Protein AF-A0AAV2KJF9-F1 (afdb_monomer)

Organism: Knipowitschia caucasica (NCBI:txid637954)

Solvent-accessible surface area (backbone atoms only — not comparable to full-atom values): 5606 Å² total; per-residue (Å²): 109,73,71,55,56,50,51,55,51,53,51,52,50,53,53,50,52,52,51,52,52,55,52,50,53,53,50,52,54,54,52,52,50,51,53,54,54,58,66,45,46,68,56,49,54,53,51,50,52,55,50,54,51,51,49,54,54,51,54,51,50,53,53,49,53,53,50,49,53,53,50,52,56,51,49,54,55,52,50,54,53,52,51,52,53,53,52,52,52,51,51,52,54,51,52,55,51,49,64,69,66,70,113

Mean predicted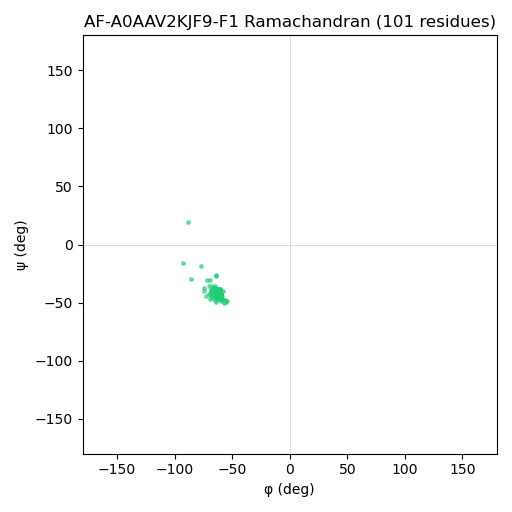 aligned error: 11.25 Å

Radius of gyration: 44.22 Å; Cα contacts (8 Å, |Δi|>4): 0; chains: 1; bounding box: 92×14×121 Å

InterPro domains:
  IPR000727 Target SNARE coiled-coil homology domain [PF05739] (42-93)
  IPR000727 Target SNARE coiled-coil homology domain [PS50192] (6-68)
  IPR000727 Target SNARE coiled-coil homology domain [SM00397] (1-68)
  IPR006012 Syntaxin/epimorphin, conserved site [PS00914] (12-51)
  IPR010989 SNARE [SSF47661] (2-61)
  IPR045242 Syntaxin [PTHR19957] (2-89)

Foldseek 3Di:
DVVVVVVVVVVVVVVVVVVVVVVVVVVVVVVVVVVVVVVCVVVVVVVVVVVVVVVVVVVVVVVVVVVVVVVVVVVVVVVVVVVVVVVVVVVVVVVVVCVVPVD

Structure (mmCIF, N/CA/C/O backbone):
data_AF-A0AAV2KJF9-F1
#
_entry.id   AF-A0AAV2KJF9-F1
#
loop_
_atom_site.group_PDB
_atom_site.id
_atom_site.type_symbol
_atom_site.label_atom_id
_atom_site.label_alt_id
_atom_site.label_comp_id
_atom_site.label_asym_id
_atom_site.label_entity_id
_atom_site.label_seq_id
_atom_site.pdbx_PDB_ins_code
_atom_site.Cartn_x
_atom_site.Cartn_y
_atom_site.Cartn_z
_atom_site.occupancy
_atom_site.B_iso_or_equiv
_atom_site.auth_seq_id
_atom_site.auth_comp_id
_atom_site.auth_asym_id
_atom_site.auth_atom_id
_atom_site.pdbx_PDB_model_num
ATOM 1 N N . MET A 1 1 ? -48.826 -6.798 63.864 1.00 56.78 1 MET A N 1
ATOM 2 C CA . MET A 1 1 ? -49.176 -5.742 62.891 1.00 56.78 1 MET A CA 1
ATOM 3 C C . MET A 1 1 ? -48.030 -4.744 62.704 1.00 56.78 1 MET A C 1
ATOM 5 O O . MET A 1 1 ? -47.333 -4.868 61.712 1.00 56.78 1 MET A O 1
ATOM 9 N N . THR A 1 2 ? -47.707 -3.858 63.655 1.00 69.69 2 THR A N 1
ATOM 10 C CA . THR A 1 2 ? -46.618 -2.852 63.507 1.00 69.69 2 THR A CA 1
ATOM 11 C C . THR A 1 2 ? -45.202 -3.428 63.351 1.00 69.69 2 THR A C 1
ATOM 13 O O . THR A 1 2 ? -44.438 -2.935 62.530 1.00 69.69 2 THR A O 1
ATOM 16 N N . LYS A 1 3 ? -44.849 -4.505 64.070 1.00 71.56 3 LYS A N 1
ATOM 17 C CA . LYS A 1 3 ? -43.533 -5.169 63.928 1.00 71.56 3 LYS A CA 1
ATOM 18 C C . LYS A 1 3 ? -43.341 -5.898 62.589 1.00 71.56 3 LYS A C 1
ATOM 20 O O . LYS A 1 3 ? -42.222 -5.986 62.110 1.00 71.56 3 LYS A O 1
ATOM 25 N N . GLN A 1 4 ? -44.420 -6.412 61.992 1.00 76.56 4 GLN A N 1
ATOM 26 C CA . GLN A 1 4 ? -44.367 -7.058 60.672 1.00 76.56 4 GLN A C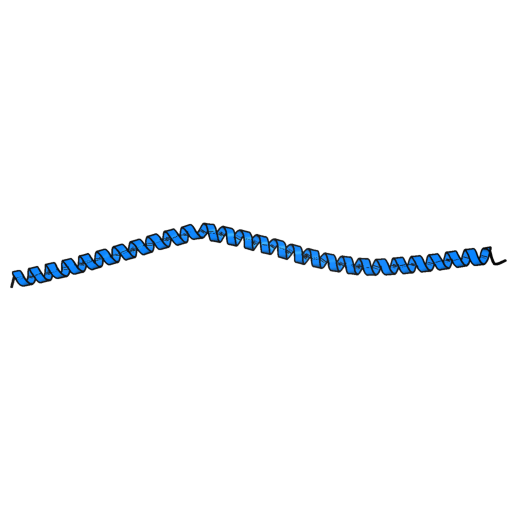A 1
ATOM 27 C C . GLN A 1 4 ? -44.183 -6.025 59.559 1.00 76.56 4 GLN A C 1
ATOM 29 O O . GLN A 1 4 ? -43.315 -6.210 58.716 1.00 76.56 4 GLN A O 1
ATOM 34 N N . ALA A 1 5 ? -44.921 -4.911 59.612 1.00 77.38 5 ALA A N 1
ATOM 35 C CA . ALA A 1 5 ? -44.775 -3.822 58.646 1.00 77.38 5 ALA A CA 1
ATOM 36 C C . ALA A 1 5 ? -43.372 -3.183 58.686 1.00 77.38 5 ALA A C 1
ATOM 38 O O . ALA A 1 5 ? -42.814 -2.864 57.642 1.00 77.38 5 ALA A O 1
ATOM 39 N N . LEU A 1 6 ? -42.774 -3.038 59.877 1.00 81.62 6 LEU A N 1
ATOM 40 C CA . LEU A 1 6 ? -41.389 -2.569 60.018 1.00 81.62 6 LEU A CA 1
ATOM 41 C C . LEU A 1 6 ? -40.377 -3.538 59.393 1.00 81.62 6 LEU A C 1
ATOM 43 O O . LEU A 1 6 ? -39.504 -3.095 58.658 1.00 81.62 6 LEU A O 1
ATOM 47 N N . ASN A 1 7 ? -40.532 -4.843 59.625 1.00 84.88 7 ASN A N 1
ATOM 48 C CA . ASN A 1 7 ? -39.639 -5.860 59.067 1.00 84.88 7 ASN A CA 1
ATOM 49 C C . ASN A 1 7 ? -39.733 -5.924 57.526 1.00 84.88 7 ASN A C 1
ATOM 51 O O . ASN A 1 7 ? -38.720 -6.005 56.837 1.00 84.88 7 ASN A O 1
ATOM 55 N N . GLU A 1 8 ? -40.933 -5.782 56.953 1.00 86.75 8 GLU A N 1
ATOM 56 C CA . GLU A 1 8 ? -41.112 -5.663 55.495 1.00 86.75 8 GLU A CA 1
ATOM 57 C C . GLU A 1 8 ? -40.464 -4.403 54.903 1.00 86.75 8 GLU A C 1
ATOM 59 O O . GLU A 1 8 ? -39.924 -4.439 53.795 1.00 86.75 8 GLU A O 1
ATOM 64 N N . ILE A 1 9 ? -40.530 -3.273 55.612 1.00 85.12 9 ILE A N 1
ATOM 65 C CA . ILE A 1 9 ? -39.886 -2.024 55.181 1.00 85.12 9 ILE A CA 1
ATOM 66 C C . ILE A 1 9 ? -38.359 -2.159 55.250 1.00 85.12 9 ILE A C 1
ATOM 68 O O . ILE A 1 9 ? -37.674 -1.769 54.308 1.00 85.12 9 ILE A O 1
ATOM 72 N N . GLU A 1 10 ? -37.827 -2.751 56.317 1.00 87.00 10 GLU A N 1
ATOM 73 C CA . GLU A 1 10 ? -36.392 -2.989 56.506 1.00 87.00 10 GLU A CA 1
ATOM 74 C C . GLU A 1 10 ? -35.822 -3.973 55.470 1.00 87.00 10 GLU A C 1
ATOM 76 O O . GLU A 1 10 ? -34.740 -3.757 54.914 1.00 87.00 10 GLU A O 1
ATOM 81 N N . THR A 1 11 ? -36.593 -5.010 55.132 1.00 89.31 11 THR A N 1
ATOM 82 C CA . THR A 1 11 ? -36.236 -5.973 54.082 1.00 89.31 11 THR A CA 1
ATOM 83 C C . THR A 1 11 ? -36.169 -5.289 52.715 1.00 89.31 11 THR A C 1
ATOM 85 O O . THR A 1 11 ? -35.145 -5.377 52.038 1.00 89.31 11 THR A O 1
ATOM 88 N N . ARG A 1 12 ? -37.196 -4.508 52.340 1.00 90.00 12 ARG A N 1
ATOM 89 C CA . ARG A 1 12 ? -37.177 -3.722 51.091 1.00 90.00 12 ARG A CA 1
ATOM 90 C C . ARG A 1 12 ? -36.042 -2.708 51.049 1.00 90.00 12 ARG A C 1
ATOM 92 O O . ARG A 1 12 ? -35.437 -2.516 50.002 1.00 90.00 12 ARG A O 1
ATOM 99 N N . HIS A 1 13 ? -35.738 -2.060 52.167 1.00 92.25 13 HIS A N 1
ATOM 100 C CA . HIS A 1 13 ? -34.626 -1.116 52.236 1.00 92.25 13 HIS A CA 1
ATOM 101 C C . HIS A 1 13 ? -33.284 -1.811 51.962 1.00 92.25 13 HIS A C 1
ATOM 103 O O . HIS A 1 13 ? -32.455 -1.297 51.216 1.00 92.25 13 HIS A O 1
ATOM 109 N N . THR A 1 14 ? -33.097 -3.020 52.492 1.00 91.19 14 THR A N 1
ATOM 110 C CA . THR A 1 14 ? -31.899 -3.831 52.239 1.00 91.19 14 THR A CA 1
ATOM 111 C C . THR A 1 14 ? -31.806 -4.275 50.775 1.00 91.19 14 THR A C 1
ATOM 113 O O . THR A 1 14 ? -30.719 -4.279 50.196 1.00 91.19 14 THR A O 1
ATOM 116 N N . GLU A 1 15 ? -32.933 -4.617 50.147 1.00 91.94 15 GLU A N 1
ATOM 117 C CA . GLU A 1 15 ? -32.996 -4.916 48.709 1.00 91.94 15 GLU A CA 1
ATOM 118 C C . GLU A 1 15 ? -32.662 -3.690 47.847 1.00 91.94 15 GLU A C 1
ATOM 120 O O . GLU A 1 15 ? -31.904 -3.810 46.885 1.00 91.94 15 GLU A O 1
ATOM 125 N N . ILE A 1 16 ? -33.151 -2.503 48.222 1.00 93.19 16 ILE A N 1
ATOM 126 C CA . ILE A 1 16 ? -32.832 -1.238 47.543 1.00 93.19 16 ILE A CA 1
ATOM 127 C C . ILE A 1 16 ? -31.336 -0.922 47.651 1.00 93.19 16 ILE A C 1
ATOM 129 O O . ILE A 1 16 ? -30.723 -0.582 46.643 1.00 93.19 16 ILE A O 1
ATOM 133 N N . ILE A 1 17 ? -30.726 -1.092 48.829 1.00 93.75 17 ILE A N 1
ATOM 134 C CA . ILE A 1 17 ? -29.277 -0.896 49.010 1.00 93.75 17 ILE A CA 1
ATOM 135 C C . ILE A 1 17 ? -28.477 -1.876 48.144 1.00 93.75 17 ILE A C 1
ATOM 137 O O . ILE A 1 17 ? -27.472 -1.501 47.541 1.00 93.75 17 ILE A O 1
ATOM 141 N N . LYS A 1 18 ? -28.909 -3.139 48.047 1.00 93.12 18 LYS A N 1
ATOM 142 C CA . LYS A 1 18 ? -28.262 -4.106 47.148 1.00 93.12 18 LYS A CA 1
ATOM 143 C C . LYS A 1 18 ? -28.341 -3.663 45.688 1.00 93.12 18 LYS A C 1
ATOM 145 O O . LYS A 1 18 ? -27.335 -3.744 44.992 1.00 93.12 18 LYS A O 1
ATOM 150 N N . LEU A 1 19 ? -29.500 -3.175 45.246 1.00 93.12 19 LEU A N 1
ATOM 151 C CA . LEU A 1 19 ? -29.676 -2.666 43.887 1.00 93.12 19 LEU A CA 1
ATOM 152 C C . LEU A 1 19 ? -28.802 -1.432 43.621 1.00 93.12 19 LEU A C 1
ATOM 154 O O . LEU A 1 19 ? -28.169 -1.361 42.571 1.00 93.12 19 LEU A O 1
ATOM 158 N N . GLU A 1 20 ? -28.733 -0.489 44.566 1.00 95.19 20 GLU A N 1
ATOM 159 C CA . GLU A 1 20 ? -27.856 0.686 44.475 1.00 95.19 20 GLU A CA 1
ATOM 160 C C . GLU A 1 20 ? -26.395 0.266 44.278 1.00 95.19 20 GLU A C 1
ATOM 162 O O . GLU A 1 20 ? -25.732 0.765 43.370 1.00 95.19 20 GLU A O 1
ATOM 167 N N . ASN A 1 21 ? -25.909 -0.690 45.075 1.00 94.56 21 ASN A N 1
ATOM 168 C CA . ASN A 1 21 ? -24.537 -1.183 44.966 1.00 94.56 21 ASN A CA 1
ATOM 169 C C . ASN A 1 21 ? -24.257 -1.815 43.596 1.00 94.56 21 ASN A C 1
ATOM 171 O O . ASN A 1 21 ? -23.229 -1.517 42.996 1.00 94.56 21 ASN A O 1
ATOM 175 N N . SER A 1 22 ? -25.186 -2.615 43.062 1.00 94.62 22 SER A N 1
ATOM 176 C CA . SER A 1 22 ? -25.049 -3.186 41.716 1.00 94.62 22 SER A CA 1
ATOM 177 C C . SER A 1 22 ? -25.060 -2.124 40.612 1.00 94.62 22 SER A C 1
ATOM 179 O O . SER A 1 22 ? -24.340 -2.258 39.626 1.00 94.62 22 SER A O 1
ATOM 181 N N . ILE A 1 23 ? -25.848 -1.053 40.762 1.00 94.44 23 ILE A N 1
ATOM 182 C CA . ILE A 1 23 ? -25.848 0.073 39.812 1.00 94.44 23 ILE A CA 1
ATOM 183 C C . ILE A 1 23 ? -24.525 0.842 39.882 1.00 94.44 23 ILE A C 1
ATOM 185 O O . ILE A 1 23 ? -24.004 1.250 38.846 1.00 94.44 23 ILE A O 1
ATOM 189 N N . ARG A 1 24 ? -23.971 1.025 41.084 1.00 95.00 24 ARG A N 1
ATOM 190 C CA . ARG A 1 24 ? -22.682 1.696 41.285 1.00 95.00 24 ARG A CA 1
ATOM 191 C C . ARG A 1 24 ? -21.543 0.917 40.627 1.00 95.00 24 ARG A C 1
ATOM 193 O O . ARG A 1 24 ? -20.766 1.495 39.883 1.00 95.00 24 ARG A O 1
ATOM 200 N N . GLU A 1 25 ? -21.523 -0.400 40.813 1.00 95.00 25 GLU A N 1
ATOM 201 C CA . GLU A 1 25 ? -20.543 -1.289 40.181 1.00 95.00 25 GLU A CA 1
ATOM 202 C C . GLU A 1 25 ? -20.659 -1.273 38.647 1.00 95.00 25 GLU A C 1
ATOM 204 O O . GLU A 1 25 ? -19.657 -1.197 37.941 1.00 95.00 25 GLU A O 1
ATOM 209 N N . LEU A 1 26 ? -21.886 -1.259 38.110 1.00 93.94 26 LEU A N 1
ATOM 210 C CA . LEU A 1 26 ? -22.117 -1.109 36.671 1.00 93.94 26 LEU A CA 1
ATOM 211 C C . LEU A 1 26 ? -21.598 0.234 36.138 1.00 93.94 26 LEU A C 1
ATOM 213 O O . LEU A 1 26 ? -20.980 0.275 35.076 1.00 93.94 26 LEU A O 1
ATOM 217 N N . HIS A 1 27 ? -21.851 1.326 36.859 1.00 94.25 27 HIS A N 1
ATOM 218 C CA . HIS A 1 27 ? -21.348 2.649 36.502 1.00 94.25 27 HIS A CA 1
ATOM 219 C C . HIS A 1 27 ? -19.816 2.667 36.458 1.00 94.25 27 HIS A C 1
ATOM 221 O O . HIS A 1 27 ? -19.247 3.150 35.481 1.00 94.25 27 HIS A O 1
ATOM 227 N N . ASP A 1 28 ? -19.160 2.092 37.463 1.00 94.19 28 ASP A N 1
ATOM 228 C CA . ASP A 1 28 ? -17.699 2.038 37.523 1.00 94.19 28 ASP A CA 1
ATOM 229 C C . ASP A 1 28 ? -17.127 1.230 36.346 1.00 94.19 28 ASP A C 1
ATOM 231 O O . ASP A 1 28 ? -16.203 1.693 35.679 1.00 94.19 28 ASP A O 1
ATOM 235 N N . MET A 1 29 ? -17.765 0.115 35.966 1.00 93.19 29 MET A N 1
ATOM 236 C CA . MET A 1 29 ? -17.400 -0.621 34.746 1.00 93.19 29 MET A CA 1
ATOM 237 C C . MET A 1 29 ? -17.542 0.217 33.463 1.00 93.19 29 MET A C 1
ATOM 239 O O . MET A 1 29 ? -16.717 0.098 32.555 1.00 93.19 29 MET A O 1
ATOM 243 N N . PHE A 1 30 ? -18.571 1.066 33.352 1.00 93.94 30 PHE A N 1
ATOM 244 C CA . PHE A 1 30 ? -18.730 1.961 32.198 1.00 93.94 30 PHE A CA 1
ATOM 245 C C . PHE A 1 30 ? -17.646 3.042 32.145 1.00 93.94 30 PHE A C 1
ATOM 247 O O . PHE A 1 30 ? -17.165 3.365 31.056 1.00 93.94 30 PHE A O 1
ATOM 254 N N . VAL A 1 31 ? -17.250 3.583 33.300 1.00 93.31 31 VAL A N 1
ATOM 255 C CA . VAL A 1 31 ? -16.162 4.565 33.401 1.00 93.31 31 VAL A CA 1
ATOM 256 C C . VAL A 1 31 ? -14.824 3.927 33.022 1.00 93.31 31 VAL A C 1
ATOM 258 O O . VAL A 1 31 ? -14.089 4.492 32.211 1.00 93.31 31 VAL A O 1
ATOM 261 N N . ASP A 1 32 ? -14.544 2.718 33.509 1.00 94.88 32 ASP A N 1
ATOM 262 C CA . ASP A 1 32 ? -13.332 1.971 33.156 1.00 94.88 32 ASP A CA 1
ATOM 263 C C . ASP A 1 32 ? -13.278 1.635 31.659 1.00 94.88 32 ASP A C 1
ATOM 265 O O . ASP A 1 32 ? -12.232 1.776 31.018 1.00 94.88 32 ASP A O 1
ATOM 269 N N . MET A 1 33 ? -14.413 1.255 31.063 1.00 91.56 33 MET A N 1
ATOM 270 C CA . MET A 1 33 ? -14.500 1.020 29.622 1.00 91.56 33 MET A CA 1
ATOM 271 C C . MET A 1 33 ? -14.204 2.295 28.820 1.00 91.56 33 MET A C 1
ATOM 273 O O . MET A 1 33 ? -13.483 2.227 27.824 1.00 91.56 33 MET A O 1
ATOM 277 N N . ALA A 1 34 ? -14.718 3.452 29.248 1.00 91.19 34 ALA A N 1
ATOM 278 C CA . ALA A 1 34 ? -14.442 4.727 28.588 1.00 91.19 34 ALA A CA 1
ATOM 279 C C . ALA A 1 34 ? -12.944 5.076 28.631 1.00 91.19 34 ALA A C 1
ATOM 281 O O . ALA A 1 34 ? -12.372 5.414 27.594 1.00 91.19 34 ALA A O 1
ATOM 282 N N . MET A 1 35 ? -12.291 4.895 29.785 1.00 89.69 35 MET A N 1
ATOM 283 C CA . MET A 1 35 ? -10.846 5.117 29.929 1.00 89.69 35 MET A CA 1
ATOM 284 C C . MET A 1 35 ? -10.015 4.173 29.047 1.00 89.69 35 MET A C 1
ATOM 286 O O . MET A 1 35 ? -9.043 4.597 28.421 1.00 89.69 35 MET A O 1
ATOM 290 N N . LEU A 1 36 ? -10.392 2.893 28.954 1.00 88.88 36 LEU A N 1
ATOM 291 C CA . LEU A 1 36 ? -9.697 1.924 28.098 1.00 88.88 36 LEU A CA 1
ATOM 292 C C . LEU A 1 36 ? -9.838 2.240 26.605 1.00 88.88 36 LEU A C 1
ATOM 294 O O . LEU A 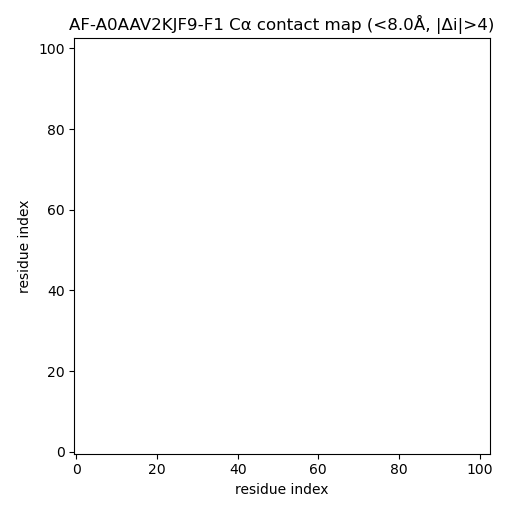1 36 ? -8.895 2.006 25.849 1.00 88.88 36 LEU A O 1
ATOM 298 N N . VAL A 1 37 ? -11.002 2.725 26.165 1.00 89.06 37 VAL A N 1
ATOM 299 C CA . VAL A 1 37 ? -11.226 3.129 24.767 1.00 89.06 37 VAL A CA 1
ATOM 300 C C . VAL A 1 37 ? -10.412 4.376 24.433 1.00 89.06 37 VAL A C 1
ATOM 302 O O . VAL A 1 37 ? -9.749 4.401 23.399 1.00 89.06 37 VAL A O 1
ATOM 305 N N . GLU A 1 38 ? -10.396 5.370 25.323 1.00 86.69 38 GLU A N 1
ATOM 306 C CA . GLU A 1 38 ? -9.578 6.576 25.161 1.00 86.69 38 GLU A CA 1
ATOM 307 C C . GLU A 1 38 ? -8.084 6.229 25.081 1.00 86.69 38 GLU A C 1
ATOM 309 O O . GLU A 1 38 ? -7.399 6.637 24.144 1.00 86.69 38 GLU A O 1
ATOM 314 N N . SER A 1 39 ? -7.594 5.368 25.980 1.00 83.88 39 SER A N 1
ATOM 315 C CA . SER A 1 39 ? -6.201 4.907 25.962 1.00 83.88 39 SER A CA 1
ATOM 316 C C . SER A 1 39 ? -5.835 4.099 24.709 1.00 83.88 39 SER A C 1
ATOM 318 O O . SER A 1 39 ? -4.663 4.068 24.329 1.00 83.88 39 SER A O 1
ATOM 320 N N . GLN A 1 40 ? -6.795 3.421 24.072 1.00 82.00 40 GLN A N 1
ATOM 321 C CA . GLN A 1 40 ? -6.567 2.704 22.813 1.00 82.00 40 GLN A CA 1
ATOM 322 C C . GLN A 1 40 ? -6.513 3.637 21.593 1.00 82.00 40 GLN A C 1
ATOM 324 O O . GLN A 1 40 ? -5.947 3.237 20.573 1.00 82.00 40 GLN A O 1
ATOM 329 N N . GLY A 1 41 ? -7.021 4.872 21.694 1.00 78.69 41 GLY A N 1
ATOM 330 C CA . GLY A 1 41 ? -6.994 5.864 20.613 1.00 78.69 41 GLY A CA 1
ATOM 331 C C . GLY A 1 41 ? -5.582 6.129 20.082 1.00 78.69 41 GLY A C 1
ATOM 332 O O . GLY A 1 41 ? -5.327 5.951 18.896 1.00 78.69 41 GLY A O 1
ATOM 333 N N . GLU A 1 42 ? -4.615 6.392 20.967 1.00 77.38 42 GLU A N 1
ATOM 334 C CA . GLU A 1 42 ? -3.227 6.689 20.562 1.00 77.38 42 GLU A CA 1
ATOM 335 C C . GLU A 1 42 ? -2.517 5.511 19.859 1.00 77.38 42 GLU A C 1
ATOM 337 O O . GLU A 1 42 ? -1.561 5.684 19.094 1.00 77.38 42 GLU A O 1
ATOM 342 N N . MET A 1 43 ? -2.924 4.268 20.142 1.00 80.62 43 MET A N 1
ATOM 343 C CA . MET A 1 43 ? -2.396 3.100 19.432 1.00 80.62 43 MET A CA 1
ATOM 344 C C . MET A 1 43 ? -2.978 3.004 18.021 1.00 80.62 43 MET A C 1
ATOM 346 O O . MET A 1 43 ? -2.234 2.685 17.091 1.00 80.62 43 MET A O 1
ATOM 350 N N . ILE A 1 44 ? -4.270 3.297 17.866 1.00 85.12 44 ILE A N 1
ATOM 351 C CA . ILE A 1 44 ? -4.957 3.305 16.573 1.00 85.12 44 ILE A CA 1
ATOM 352 C C . ILE A 1 44 ? -4.355 4.376 15.659 1.00 85.12 44 ILE A C 1
ATOM 354 O O . ILE A 1 44 ? -4.023 4.049 14.522 1.00 85.12 44 ILE A O 1
ATOM 358 N N . ASP A 1 45 ? -4.071 5.574 16.175 1.00 85.00 45 ASP A N 1
ATOM 359 C CA . ASP A 1 45 ? -3.452 6.663 15.400 1.00 85.00 45 ASP A CA 1
ATOM 360 C C . ASP A 1 45 ? -2.098 6.254 14.794 1.00 85.00 45 ASP A C 1
ATOM 362 O O . ASP A 1 45 ? -1.779 6.554 13.644 1.00 85.00 45 ASP A O 1
ATOM 366 N N . ARG A 1 46 ? -1.284 5.502 15.549 1.00 86.69 46 ARG A N 1
ATOM 367 C CA . ARG A 1 46 ? 0.006 4.990 15.051 1.00 86.69 46 ARG A CA 1
ATOM 368 C C . ARG A 1 46 ? -0.160 3.907 13.989 1.00 86.69 46 ARG A C 1
ATOM 370 O O . ARG A 1 46 ? 0.667 3.813 13.080 1.00 86.69 46 ARG A O 1
ATOM 377 N N . ILE A 1 47 ? -1.183 3.063 14.115 1.00 86.19 47 ILE A N 1
ATOM 378 C CA . ILE A 1 47 ? -1.505 2.059 13.095 1.00 86.19 47 ILE A CA 1
ATOM 379 C C . ILE A 1 47 ? -1.968 2.767 11.823 1.00 86.19 47 ILE A C 1
ATOM 381 O O . ILE A 1 47 ? -1.460 2.443 10.752 1.00 86.19 47 ILE A O 1
ATOM 385 N N . GLU A 1 48 ? -2.857 3.753 11.941 1.00 90.12 48 GLU A N 1
ATOM 386 C CA . GLU A 1 48 ? -3.336 4.562 10.821 1.00 90.12 48 GLU A CA 1
ATOM 387 C C . GLU A 1 48 ? -2.173 5.240 10.095 1.00 90.12 48 GLU A C 1
ATOM 389 O O . GLU A 1 48 ? -2.007 5.028 8.895 1.00 90.12 48 GLU A O 1
ATOM 394 N N . TYR A 1 49 ? -1.290 5.921 10.829 1.00 91.75 49 TYR A N 1
ATOM 395 C CA . TYR A 1 49 ? -0.093 6.558 10.275 1.00 91.75 49 TYR A CA 1
ATOM 396 C C . TYR A 1 49 ? 0.789 5.575 9.488 1.00 91.75 49 TYR A C 1
ATOM 398 O O . TYR A 1 49 ? 1.186 5.830 8.349 1.00 91.75 49 TYR A O 1
ATOM 406 N N . ASN A 1 50 ? 1.084 4.406 10.064 1.00 92.19 50 ASN A N 1
ATOM 407 C CA . ASN A 1 50 ? 1.919 3.401 9.403 1.00 92.19 50 ASN A CA 1
ATOM 408 C C . ASN A 1 50 ? 1.242 2.790 8.165 1.00 92.19 50 ASN A C 1
ATOM 410 O O . ASN A 1 50 ? 1.919 2.474 7.179 1.00 92.19 50 ASN A O 1
ATOM 414 N N . VAL A 1 51 ? -0.079 2.605 8.206 1.00 94.38 51 VAL A N 1
ATOM 415 C CA . VAL A 1 51 ? -0.863 2.096 7.076 1.00 94.38 51 VAL A CA 1
ATOM 416 C C . VAL A 1 51 ? -0.910 3.134 5.957 1.00 94.38 51 VAL A C 1
ATOM 418 O O . VAL A 1 51 ? -0.617 2.783 4.815 1.00 94.38 51 VAL A O 1
ATOM 421 N N . GLU A 1 52 ? -1.186 4.400 6.270 1.00 93.88 52 GLU A N 1
ATOM 422 C CA . GLU A 1 52 ? -1.195 5.504 5.304 1.00 93.88 52 GLU A CA 1
ATOM 423 C C . GLU A 1 52 ? 0.158 5.627 4.590 1.00 93.88 52 GLU A C 1
ATOM 425 O O . GLU A 1 52 ? 0.223 5.640 3.358 1.00 93.88 52 GLU A O 1
ATOM 430 N N . H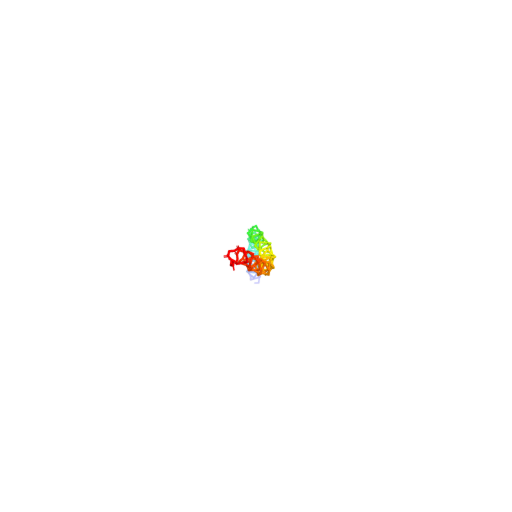IS A 1 53 ? 1.261 5.598 5.343 1.00 93.31 53 HIS A N 1
ATOM 431 C CA . HIS A 1 53 ? 2.598 5.618 4.753 1.00 93.31 53 HIS A CA 1
ATOM 432 C C . HIS A 1 53 ? 2.879 4.406 3.869 1.00 93.31 53 HIS A C 1
ATOM 434 O O . HIS A 1 53 ? 3.452 4.547 2.788 1.00 93.31 53 HIS A O 1
ATOM 440 N N . SER A 1 54 ? 2.461 3.215 4.295 1.00 93.62 54 SER A N 1
ATOM 441 C CA . SER A 1 54 ? 2.614 2.003 3.487 1.00 93.62 54 SER A CA 1
ATOM 442 C C . SER A 1 54 ? 1.868 2.116 2.155 1.00 93.62 54 SER A C 1
ATOM 444 O O . SER A 1 54 ? 2.392 1.687 1.125 1.00 93.62 54 SER A O 1
ATOM 446 N N . VAL A 1 55 ? 0.683 2.735 2.148 1.00 94.81 55 VAL A N 1
ATOM 447 C CA . VAL A 1 55 ? -0.088 2.997 0.925 1.00 94.81 55 VAL A CA 1
ATOM 448 C C . VAL A 1 55 ? 0.650 3.971 -0.001 1.00 94.81 55 VAL A C 1
ATOM 450 O O . VAL A 1 55 ? 0.818 3.643 -1.177 1.00 94.81 55 VAL A O 1
ATOM 453 N N . ASP A 1 56 ? 1.171 5.097 0.506 1.00 94.75 56 ASP A N 1
ATOM 454 C CA . ASP A 1 56 ? 1.948 6.061 -0.304 1.00 94.75 56 ASP A CA 1
ATOM 455 C C . ASP A 1 56 ? 3.199 5.407 -0.927 1.00 94.75 56 ASP A C 1
ATOM 457 O O . ASP A 1 56 ? 3.476 5.572 -2.120 1.00 94.75 56 ASP A O 1
ATOM 461 N N . TYR A 1 57 ? 3.932 4.585 -0.165 1.00 94.50 57 TYR A N 1
ATOM 462 C CA . TYR A 1 57 ? 5.085 3.851 -0.697 1.00 94.50 57 TYR A CA 1
ATOM 463 C C . TYR A 1 57 ? 4.698 2.888 -1.822 1.00 94.50 57 TYR A C 1
ATOM 465 O O . TYR A 1 57 ? 5.387 2.824 -2.846 1.00 94.50 57 TYR A O 1
ATOM 473 N N . VAL A 1 58 ? 3.603 2.143 -1.652 1.00 95.94 58 VAL A N 1
ATOM 474 C CA . VAL A 1 58 ? 3.122 1.197 -2.665 1.00 95.94 58 VAL A CA 1
ATOM 475 C C . VAL A 1 58 ? 2.658 1.935 -3.919 1.00 95.94 58 VAL A C 1
ATOM 477 O O . VAL A 1 58 ? 3.009 1.524 -5.026 1.00 95.94 58 VAL A O 1
ATOM 480 N N . GLU A 1 59 ? 1.940 3.049 -3.780 1.00 95.81 59 GLU A N 1
ATOM 481 C CA . GLU A 1 59 ? 1.477 3.845 -4.918 1.00 95.81 59 GLU A CA 1
ATOM 482 C C . GLU A 1 59 ? 2.652 4.361 -5.764 1.00 95.81 59 GLU A C 1
ATOM 484 O O . GLU A 1 59 ? 2.686 4.189 -6.993 1.00 95.81 59 GLU A O 1
ATOM 489 N N . ARG A 1 60 ? 3.679 4.916 -5.110 1.00 95.31 60 ARG A N 1
ATOM 490 C CA . ARG A 1 60 ? 4.903 5.373 -5.786 1.00 95.31 60 ARG A CA 1
ATOM 491 C C . ARG A 1 60 ? 5.653 4.221 -6.444 1.00 95.31 60 ARG A C 1
ATOM 493 O O . ARG A 1 60 ? 6.045 4.338 -7.607 1.00 95.31 60 ARG A O 1
ATOM 500 N N . ALA A 1 61 ? 5.798 3.090 -5.753 1.00 95.50 61 ALA A N 1
ATOM 501 C CA . ALA A 1 61 ? 6.461 1.906 -6.294 1.00 95.50 61 ALA A CA 1
ATOM 502 C C . ALA A 1 61 ? 5.753 1.372 -7.552 1.00 95.50 61 ALA A C 1
ATOM 504 O O . ALA A 1 61 ? 6.408 1.020 -8.539 1.00 95.50 61 ALA A O 1
ATOM 505 N N . VAL A 1 62 ? 4.417 1.364 -7.576 1.00 96.44 62 VAL A N 1
ATOM 506 C CA . VAL A 1 62 ? 3.631 0.978 -8.761 1.00 96.44 62 VAL A CA 1
ATOM 507 C C . VAL A 1 62 ? 3.858 1.959 -9.919 1.00 96.44 62 VAL A C 1
ATOM 509 O O . VAL A 1 62 ? 4.057 1.543 -11.065 1.00 96.44 62 VAL A O 1
ATOM 512 N N . SER A 1 63 ? 3.881 3.264 -9.642 1.00 96.56 63 SER A N 1
ATOM 513 C CA . SER A 1 63 ? 4.159 4.288 -10.658 1.00 96.56 63 SER A CA 1
ATOM 514 C C . SER A 1 63 ? 5.555 4.129 -11.271 1.00 96.56 63 SER A C 1
ATOM 516 O O . SER A 1 63 ? 5.715 4.136 -12.499 1.00 96.56 63 SER A O 1
ATOM 518 N N . ASP A 1 64 ? 6.573 3.922 -10.439 1.00 96.38 64 ASP A N 1
ATOM 519 C CA . ASP A 1 64 ? 7.959 3.835 -10.891 1.00 96.38 64 ASP A CA 1
ATOM 520 C C . ASP A 1 64 ? 8.271 2.511 -11.591 1.00 96.38 64 ASP A C 1
ATOM 522 O O . ASP A 1 64 ? 8.937 2.516 -12.630 1.00 96.38 64 ASP A O 1
ATOM 526 N N . THR A 1 65 ? 7.709 1.388 -11.135 1.00 96.31 65 THR A N 1
ATOM 527 C CA . THR A 1 65 ? 7.814 0.104 -11.853 1.00 96.31 65 THR A CA 1
ATOM 528 C C . THR A 1 65 ? 7.158 0.176 -13.234 1.00 96.31 65 THR A C 1
ATOM 530 O O . THR A 1 65 ? 7.729 -0.300 -14.221 1.00 96.31 65 THR A O 1
ATOM 533 N N . LYS A 1 66 ? 6.019 0.868 -13.366 1.00 96.19 66 LYS A N 1
ATOM 534 C CA . LYS A 1 66 ? 5.379 1.114 -14.668 1.00 96.19 66 LYS A CA 1
ATOM 535 C C . LYS A 1 66 ? 6.261 1.953 -15.599 1.00 96.19 66 LYS A C 1
ATOM 537 O O . LYS A 1 66 ? 6.389 1.630 -16.786 1.00 96.19 66 LYS A O 1
ATOM 542 N N . LYS A 1 67 ? 6.907 3.009 -15.086 1.00 96.50 67 LYS A N 1
ATOM 543 C CA . LYS A 1 67 ? 7.884 3.804 -15.858 1.00 96.50 67 LYS A CA 1
ATOM 544 C C . LYS A 1 67 ? 9.102 2.965 -16.251 1.00 96.50 67 LYS A C 1
ATOM 546 O O . LYS A 1 67 ? 9.538 3.051 -17.399 1.00 96.50 67 LYS A O 1
ATOM 551 N N . ALA A 1 68 ? 9.613 2.126 -15.352 1.00 96.38 68 ALA A N 1
ATOM 552 C CA . ALA A 1 68 ? 10.757 1.256 -15.610 1.00 96.38 68 ALA A CA 1
AT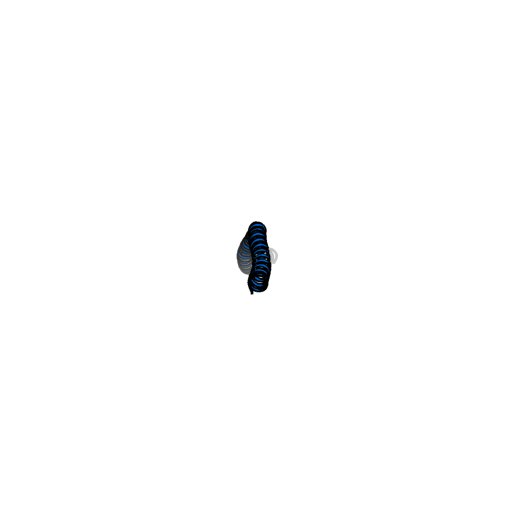OM 553 C C . ALA A 1 68 ? 10.490 0.293 -16.777 1.00 96.38 68 ALA A C 1
ATOM 555 O O . ALA A 1 68 ? 11.301 0.211 -17.702 1.00 96.38 68 ALA A O 1
ATOM 556 N N . VAL A 1 69 ? 9.315 -0.349 -16.813 1.00 96.81 69 VAL A N 1
ATOM 557 C CA . VAL A 1 69 ? 8.900 -1.206 -17.940 1.00 96.81 69 VAL A CA 1
ATOM 558 C C . VAL A 1 69 ? 8.820 -0.405 -19.244 1.00 96.81 69 VAL A C 1
ATOM 560 O O . VAL A 1 69 ? 9.313 -0.847 -20.290 1.00 96.81 69 VAL A O 1
ATOM 563 N N . LYS A 1 70 ? 8.263 0.814 -19.199 1.00 96.81 70 LYS A N 1
ATOM 564 C CA . LYS A 1 70 ? 8.206 1.701 -20.371 1.00 96.81 70 LYS A CA 1
ATOM 565 C C . LYS A 1 70 ? 9.610 2.024 -20.889 1.00 96.81 70 LYS A C 1
ATOM 567 O O . LYS A 1 70 ? 9.859 1.847 -22.084 1.00 96.81 70 LYS A O 1
ATOM 572 N N . TYR A 1 71 ? 10.540 2.422 -20.023 1.00 96.69 71 TYR A N 1
ATOM 573 C CA . TYR A 1 71 ? 11.921 2.709 -20.416 1.00 96.69 71 TYR A CA 1
ATOM 574 C C . TYR A 1 71 ? 12.654 1.477 -20.942 1.00 96.69 71 TYR A C 1
ATOM 576 O O . TYR A 1 71 ? 13.313 1.568 -21.977 1.00 96.69 71 TYR A O 1
ATOM 584 N N . GLN A 1 72 ? 12.477 0.314 -20.316 1.00 95.44 72 GLN A N 1
ATOM 585 C CA . GLN A 1 72 ? 13.060 -0.941 -20.787 1.00 95.44 72 GLN A CA 1
ATOM 586 C C . GLN A 1 72 ? 12.591 -1.278 -22.212 1.00 95.44 72 GLN A C 1
ATOM 588 O O . GLN A 1 72 ? 13.402 -1.641 -23.070 1.00 95.44 72 GLN A O 1
ATOM 593 N N . SER A 1 73 ? 11.294 -1.117 -22.497 1.00 95.25 73 SER A N 1
ATOM 594 C CA . SER A 1 73 ? 10.740 -1.371 -23.832 1.00 95.25 73 SER A CA 1
ATOM 595 C C . SER A 1 73 ? 11.312 -0.420 -24.894 1.00 9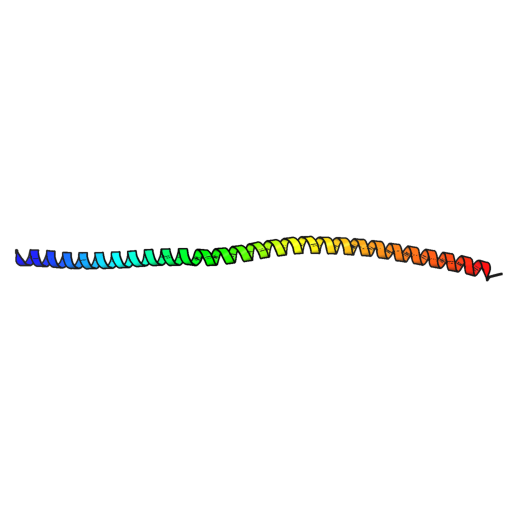5.25 73 SER A C 1
ATOM 597 O O . SER A 1 73 ? 11.657 -0.851 -25.997 1.00 95.25 73 SER A O 1
ATOM 599 N N . GLN A 1 74 ? 11.491 0.862 -24.558 1.00 95.44 74 GLN A N 1
ATOM 600 C CA . GLN A 1 74 ? 12.085 1.857 -25.453 1.00 95.44 74 GLN A CA 1
ATOM 601 C C . GLN A 1 74 ? 13.583 1.614 -25.666 1.00 95.44 74 GLN A C 1
ATOM 603 O O . GLN A 1 74 ? 14.061 1.682 -26.799 1.00 95.44 74 GLN A O 1
ATOM 608 N N . ALA A 1 75 ? 14.319 1.283 -24.603 1.00 95.81 75 ALA A N 1
ATOM 609 C CA . ALA A 1 75 ? 15.738 0.955 -24.672 1.00 95.81 75 ALA A CA 1
ATOM 610 C C . ALA A 1 75 ? 15.986 -0.269 -25.563 1.00 95.81 75 ALA A C 1
ATOM 612 O O . ALA A 1 75 ? 16.913 -0.256 -26.370 1.00 95.81 75 ALA A O 1
ATOM 613 N N . ARG A 1 76 ? 15.117 -1.290 -25.506 1.00 95.88 76 ARG A N 1
ATOM 614 C C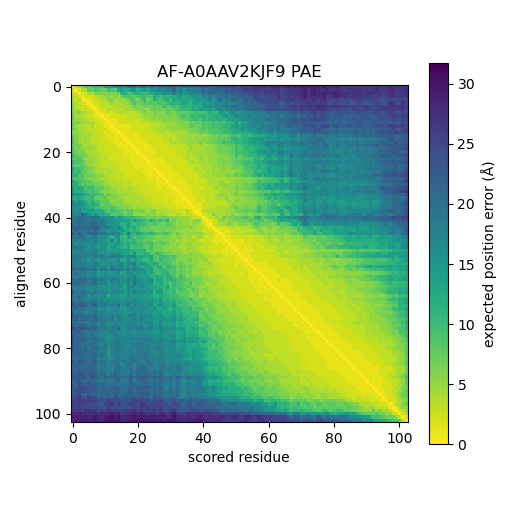A . ARG A 1 76 ? 15.192 -2.459 -26.398 1.00 95.88 76 ARG A CA 1
ATOM 615 C C . ARG A 1 76 ? 15.053 -2.065 -27.870 1.00 95.88 76 ARG A C 1
ATOM 617 O O . ARG A 1 76 ? 15.853 -2.514 -28.687 1.00 95.88 76 ARG A O 1
ATOM 624 N N . LYS A 1 77 ? 14.096 -1.190 -28.205 1.00 95.12 77 LYS A N 1
ATOM 625 C CA . LYS A 1 77 ? 13.924 -0.673 -29.576 1.00 95.12 77 LYS A CA 1
ATOM 626 C C . LYS A 1 77 ? 15.159 0.103 -30.045 1.00 95.12 77 LYS A C 1
ATOM 628 O O . LYS A 1 77 ? 15.652 -0.141 -31.142 1.00 95.12 77 LYS A O 1
ATOM 633 N N . LYS A 1 78 ? 15.704 0.981 -29.194 1.00 96.00 78 LYS A N 1
ATOM 634 C CA . LYS A 1 78 ? 16.936 1.734 -29.491 1.00 96.00 78 LYS A CA 1
ATOM 635 C C . LYS A 1 78 ? 18.143 0.811 -29.677 1.00 96.00 78 LYS A C 1
ATOM 637 O O . LYS A 1 78 ? 18.910 1.011 -30.609 1.00 96.00 78 LYS A O 1
ATOM 642 N N . LYS A 1 79 ? 18.281 -0.230 -28.848 1.00 96.31 79 LYS A N 1
ATOM 643 C CA . LYS A 1 79 ? 19.359 -1.222 -28.960 1.00 96.31 79 LYS A CA 1
ATOM 644 C C . LYS A 1 79 ? 19.335 -1.935 -30.314 1.00 96.31 79 LYS A C 1
ATOM 646 O O . LYS A 1 79 ? 20.385 -2.085 -30.923 1.00 96.31 79 LYS A O 1
ATOM 651 N N . ILE A 1 80 ? 18.154 -2.325 -30.803 1.00 96.56 80 ILE A N 1
ATOM 652 C CA . ILE A 1 80 ? 18.008 -2.945 -32.131 1.00 96.56 80 ILE A CA 1
ATOM 653 C C . ILE A 1 80 ? 18.448 -1.974 -33.234 1.00 96.56 80 ILE A C 1
ATOM 655 O O . ILE A 1 80 ? 19.225 -2.360 -34.100 1.00 96.56 80 ILE A O 1
ATOM 659 N N . MET A 1 81 ? 18.020 -0.709 -33.169 1.00 96.19 81 MET A N 1
ATOM 660 C CA . MET A 1 81 ? 18.430 0.306 -34.149 1.00 96.19 81 MET A CA 1
ATOM 661 C C . MET A 1 81 ? 19.947 0.531 -34.155 1.00 96.19 81 MET A C 1
ATOM 663 O O . MET A 1 81 ? 20.548 0.582 -35.222 1.00 96.19 81 MET A O 1
ATOM 667 N N . ILE A 1 82 ? 20.580 0.592 -32.979 1.00 96.94 82 ILE A N 1
ATOM 668 C CA . ILE A 1 82 ? 22.042 0.715 -32.864 1.00 96.94 82 ILE A CA 1
ATOM 669 C C . ILE A 1 82 ? 22.740 -0.488 -33.509 1.00 96.94 82 ILE A C 1
ATOM 671 O O . ILE A 1 82 ? 23.674 -0.296 -34.281 1.00 96.94 82 ILE A O 1
ATOM 675 N N . ILE A 1 83 ? 22.269 -1.713 -33.247 1.00 96.94 83 ILE A N 1
ATOM 676 C CA . ILE A 1 83 ? 22.840 -2.930 -33.847 1.00 96.94 83 ILE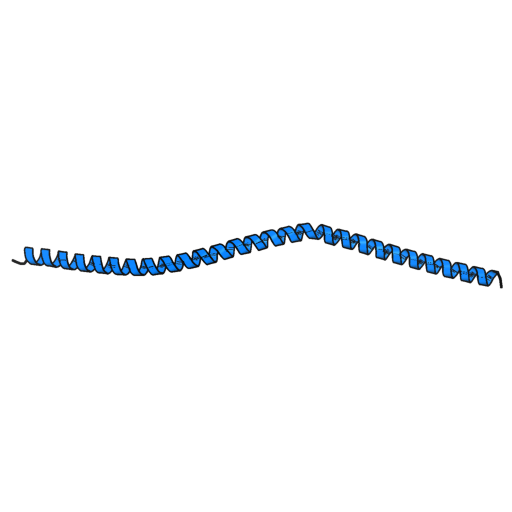 A CA 1
ATOM 677 C C . ILE A 1 83 ? 22.748 -2.873 -35.377 1.00 96.94 83 ILE A C 1
ATOM 679 O O . ILE A 1 83 ? 23.745 -3.131 -36.047 1.00 96.94 83 ILE A O 1
ATOM 683 N N . ILE A 1 84 ? 21.592 -2.492 -35.931 1.00 97.19 84 ILE A N 1
ATOM 684 C CA . ILE A 1 84 ? 21.406 -2.365 -37.385 1.00 97.19 84 ILE A CA 1
ATOM 685 C C . ILE A 1 84 ? 22.384 -1.333 -37.967 1.00 97.19 84 ILE A C 1
ATOM 687 O O . ILE A 1 84 ? 23.069 -1.632 -38.944 1.00 97.19 84 ILE A O 1
ATOM 691 N N . CYS A 1 85 ? 22.513 -0.156 -37.346 1.00 97.06 85 CYS A N 1
ATOM 692 C CA . CYS A 1 85 ? 23.467 0.866 -37.784 1.00 97.06 85 CYS A CA 1
ATOM 693 C C . CYS A 1 85 ? 24.918 0.357 -37.761 1.00 97.06 85 CYS A C 1
ATOM 695 O O . CYS A 1 85 ? 25.655 0.576 -38.719 1.00 97.06 85 CYS A O 1
ATOM 697 N N . CYS A 1 86 ? 25.328 -0.354 -36.706 1.00 97.19 86 CYS A N 1
ATOM 698 C CA . CYS A 1 86 ? 26.672 -0.928 -36.609 1.00 97.19 86 CYS A CA 1
ATOM 699 C C . CYS A 1 86 ? 26.945 -1.973 -37.701 1.00 97.19 86 CYS A C 1
ATOM 701 O O . CYS A 1 86 ? 28.035 -1.980 -38.268 1.00 97.19 86 CYS A O 1
ATOM 703 N N . VAL A 1 87 ? 25.966 -2.826 -38.023 1.00 97.31 87 VAL A N 1
ATOM 704 C CA . VAL A 1 87 ? 26.095 -3.821 -39.101 1.00 97.31 87 VAL A CA 1
ATOM 705 C C . VAL A 1 87 ? 26.271 -3.136 -40.456 1.00 97.31 87 VAL A C 1
ATOM 707 O O . VAL A 1 87 ? 27.183 -3.492 -41.198 1.00 97.31 87 VAL A O 1
ATOM 710 N N . ILE A 1 88 ? 25.456 -2.121 -40.761 1.00 96.94 88 ILE A N 1
ATOM 711 C CA . ILE A 1 88 ? 25.561 -1.365 -42.020 1.00 96.94 88 ILE A CA 1
ATOM 712 C C . ILE A 1 88 ? 26.937 -0.702 -42.136 1.00 96.94 88 ILE A C 1
ATOM 714 O O . ILE A 1 88 ? 27.595 -0.839 -43.164 1.00 96.94 88 ILE A O 1
ATOM 718 N N . LEU A 1 89 ? 27.404 -0.035 -41.075 1.00 96.56 89 LEU A N 1
ATOM 719 C CA . LEU A 1 89 ? 28.736 0.576 -41.058 1.00 96.56 89 LEU A CA 1
ATOM 720 C C . LEU A 1 89 ? 29.844 -0.463 -41.274 1.00 96.56 89 LEU A C 1
ATOM 722 O O . LEU A 1 89 ? 30.761 -0.213 -42.052 1.00 96.56 89 LEU A O 1
ATOM 726 N N . GLY A 1 90 ? 29.741 -1.638 -40.647 1.00 96.06 90 GLY A N 1
ATOM 727 C CA . GLY A 1 90 ? 30.686 -2.737 -40.853 1.00 96.06 90 GLY A CA 1
ATOM 728 C C . GLY A 1 90 ? 30.750 -3.208 -42.310 1.00 96.06 90 GLY A C 1
ATOM 729 O O . GLY A 1 90 ? 31.840 -3.379 -42.849 1.00 96.06 90 GLY A O 1
ATOM 730 N N . VAL A 1 91 ? 29.598 -3.352 -42.976 1.00 95.62 91 VAL A N 1
ATOM 731 C CA . VAL A 1 91 ? 29.522 -3.734 -44.399 1.00 95.62 91 VAL A CA 1
ATOM 732 C C . VAL A 1 91 ? 30.120 -2.658 -45.309 1.00 95.62 91 VAL A C 1
ATOM 734 O O . VAL A 1 91 ? 30.856 -2.985 -46.242 1.00 95.62 91 VAL A O 1
ATOM 737 N N . VAL A 1 92 ? 29.841 -1.379 -45.039 1.00 94.94 92 VAL A N 1
ATOM 738 C CA . VAL A 1 92 ? 30.394 -0.257 -45.816 1.00 94.94 92 VAL A CA 1
ATOM 739 C C . VAL A 1 92 ? 31.918 -0.227 -45.705 1.00 94.94 92 VAL A C 1
ATOM 741 O O . VAL A 1 92 ? 32.595 -0.155 -46.728 1.00 94.94 92 VAL A O 1
ATOM 744 N N . LEU A 1 93 ? 32.459 -0.351 -44.490 1.00 93.00 93 LEU A N 1
ATOM 745 C CA . LEU A 1 93 ? 33.906 -0.389 -44.260 1.00 93.00 93 LEU A CA 1
ATOM 746 C C . LEU A 1 93 ? 34.564 -1.611 -44.916 1.00 93.00 93 LEU A C 1
ATOM 748 O O . LEU A 1 93 ? 35.624 -1.487 -45.523 1.00 93.00 93 LEU A O 1
ATOM 752 N N . ALA A 1 94 ? 33.936 -2.787 -44.844 1.00 91.94 94 ALA A N 1
ATOM 753 C CA . ALA A 1 94 ? 34.453 -3.984 -45.506 1.00 91.94 94 ALA A CA 1
ATOM 754 C C . ALA A 1 94 ? 34.475 -3.830 -47.037 1.00 91.94 94 ALA A C 1
ATOM 756 O O . ALA A 1 94 ? 35.429 -4.252 -47.687 1.00 91.94 94 ALA A O 1
ATOM 757 N N . SER A 1 95 ? 33.452 -3.188 -47.608 1.00 90.44 95 SER A N 1
ATOM 758 C CA . SER A 1 95 ? 33.350 -2.959 -49.054 1.00 90.44 95 SER A CA 1
ATOM 759 C C . SER A 1 95 ? 34.397 -1.966 -49.562 1.00 90.44 95 SER A C 1
ATOM 761 O O . SER A 1 95 ? 34.982 -2.188 -50.620 1.00 90.44 95 SER A O 1
ATOM 763 N N . THR A 1 96 ? 34.675 -0.890 -48.817 1.00 89.19 96 THR A N 1
ATOM 764 C CA . THR A 1 96 ? 35.709 0.083 -49.208 1.00 89.19 96 THR A CA 1
ATOM 765 C C . THR A 1 96 ? 37.112 -0.507 -49.117 1.00 89.19 96 THR A C 1
ATOM 767 O O . THR A 1 96 ? 37.903 -0.293 -50.029 1.00 89.19 96 THR A O 1
ATOM 770 N N . ILE A 1 97 ? 37.406 -1.289 -48.073 1.00 88.81 97 ILE A N 1
ATOM 771 C CA . ILE A 1 97 ? 38.694 -1.981 -47.907 1.00 88.81 97 ILE A CA 1
ATOM 772 C C . ILE A 1 97 ? 38.876 -3.077 -48.970 1.00 88.81 97 ILE A C 1
ATOM 774 O O . ILE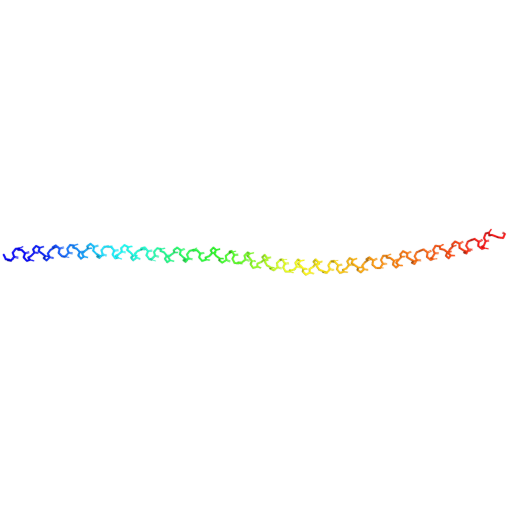 A 1 97 ? 39.951 -3.206 -49.547 1.00 88.81 97 ILE A O 1
ATOM 778 N N . GLY A 1 98 ? 37.828 -3.854 -49.263 1.00 84.31 98 GLY A N 1
ATOM 779 C CA . GLY A 1 98 ? 37.867 -4.878 -50.311 1.00 84.31 98 GLY A CA 1
ATOM 780 C C . GLY A 1 98 ? 38.057 -4.290 -51.711 1.00 84.31 98 GLY A C 1
ATOM 781 O O . GLY A 1 98 ? 38.788 -4.855 -52.514 1.00 84.31 98 GLY A O 1
ATOM 782 N N . GLY A 1 99 ? 37.453 -3.131 -51.993 1.00 80.88 99 GLY A N 1
ATOM 783 C CA . GLY A 1 99 ? 37.638 -2.426 -53.262 1.00 80.88 99 GLY A CA 1
ATOM 784 C C . GLY A 1 99 ? 39.017 -1.778 -53.419 1.00 80.88 99 GLY A C 1
ATOM 785 O O . GLY A 1 99 ? 39.509 -1.676 -54.538 1.00 80.88 99 GLY A O 1
ATOM 786 N N . THR A 1 100 ? 39.653 -1.352 -52.324 1.00 80.12 100 THR A N 1
ATOM 787 C CA . THR A 1 100 ? 40.991 -0.738 -52.367 1.00 80.12 100 THR A CA 1
ATOM 788 C C . THR A 1 100 ? 42.133 -1.755 -52.330 1.00 80.12 100 THR A C 1
ATOM 790 O O . THR A 1 100 ? 43.181 -1.474 -52.900 1.00 80.12 100 THR A O 1
ATOM 793 N N . LEU A 1 101 ? 41.951 -2.920 -51.693 1.00 71.19 101 LEU A N 1
ATOM 794 C CA . LEU A 1 101 ? 42.939 -4.013 -51.654 1.00 71.19 101 LEU A CA 1
ATOM 795 C C . LEU A 1 101 ? 42.746 -5.064 -52.762 1.00 71.19 101 LEU A C 1
ATOM 797 O O . LEU A 1 101 ? 43.631 -5.885 -52.975 1.00 71.19 101 LEU A O 1
ATOM 801 N N . GLY A 1 102 ? 41.581 -5.086 -53.416 1.00 59.00 102 GLY A N 1
ATOM 802 C CA . GLY A 1 102 ? 41.190 -6.074 -54.428 1.00 59.00 102 GLY A CA 1
ATOM 803 C C . GLY A 1 102 ? 41.590 -5.747 -55.873 1.00 59.00 102 GLY A C 1
ATOM 804 O O . GLY A 1 102 ? 40.983 -6.309 -56.785 1.00 59.00 102 GLY A O 1
ATOM 805 N N . PHE A 1 103 ? 42.566 -4.857 -56.078 1.00 52.78 103 PHE A N 1
ATOM 806 C CA . PHE A 1 103 ? 43.289 -4.679 -57.343 1.00 52.78 103 PHE A CA 1
ATOM 807 C C . PHE A 1 103 ? 44.725 -5.180 -57.199 1.00 52.78 103 PHE A C 1
ATOM 809 O O . PHE A 1 103 ? 45.372 -4.806 -56.195 1.00 52.78 103 PHE A O 1
#

Sequence (103 aa):
MTKQALNEIETRHTEIIKLENSIRELHDMFVDMAMLVESQGEMIDRIEYNVEHSVDYVERAVSDTKKAVKYQSQARKKKIMIIICCVILGVVLASTIGGTLGF

Secondary structure (DSSP, 8-state):
-HHHHHHHHHHHHHHHHHHHHHHHHHHHHHHHHHHHHHHHHHHHHHHHHHHHHHHHHHHHHHHHHHHHHHHHHHHHHHHHHHHHHHHHHHHHHHHHHHHHH--

pLDDT: mean 90.27, std 8.61, range [52.78, 97.31]